Protein AF-A0A661HLK0-F1 (afdb_monomer)

Secondary structure (DSSP, 8-state):
-EEEE-TT--HHHHHHHHHHHHHTT----EEEE-

Mean predicted aligned error: 2.44 Å

Sequence (34 aa):
IYIRADKELKYKHVMYLLKSVKSAGFEKVSLLTQ

Structure (mmCIF, N/CA/C/O backbone):
data_AF-A0A661HLK0-F1
#
_entry.id   AF-A0A661HLK0-F1
#
loop_
_atom_site.group_PDB
_atom_site.id
_atom_site.type_symbol
_atom_site.label_atom_id
_atom_site.label_alt_id
_atom_site.label_comp_id
_atom_site.label_asym_id
_atom_site.label_entity_id
_atom_site.label_seq_id
_atom_site.pdbx_PDB_ins_code
_atom_site.Cartn_x
_atom_site.Cartn_y
_atom_site.Cartn_z
_atom_site.occupancy
_atom_site.B_iso_or_equiv
_atom_site.auth_seq_id
_atom_site.auth_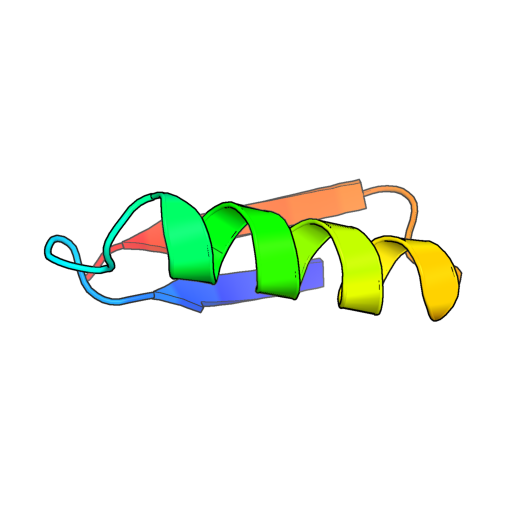comp_id
_atom_site.auth_asym_id
_atom_site.auth_atom_id
_atom_site.pdbx_PDB_model_num
ATOM 1 N N . ILE A 1 1 ? 2.267 2.671 -8.797 1.00 90.38 1 ILE A N 1
ATOM 2 C CA . ILE A 1 1 ? 0.846 2.261 -8.903 1.00 90.38 1 ILE A CA 1
ATOM 3 C C . ILE A 1 1 ? 0.047 2.792 -7.723 1.00 90.38 1 ILE A C 1
ATOM 5 O O . ILE A 1 1 ? 0.618 2.971 -6.650 1.00 90.38 1 ILE A O 1
ATOM 9 N N . TYR A 1 2 ? -1.246 3.041 -7.925 1.00 92.69 2 TYR A N 1
ATOM 10 C CA . TYR A 1 2 ? -2.153 3.500 -6.873 1.00 92.69 2 TYR A CA 1
ATOM 11 C C . TYR A 1 2 ? -3.088 2.370 -6.468 1.00 92.69 2 TYR A C 1
ATOM 13 O O . TYR A 1 2 ? -3.678 1.721 -7.329 1.00 92.69 2 TYR A O 1
ATOM 21 N N . ILE A 1 3 ? -3.216 2.144 -5.165 1.00 91.62 3 ILE A N 1
ATOM 22 C CA . ILE A 1 3 ? -4.070 1.107 -4.596 1.00 91.62 3 ILE A CA 1
ATOM 23 C C . ILE A 1 3 ? -5.098 1.804 -3.722 1.00 91.62 3 ILE A C 1
ATOM 25 O O . ILE A 1 3 ? -4.741 2.465 -2.748 1.00 91.62 3 ILE A O 1
ATOM 29 N N . ARG A 1 4 ? -6.374 1.679 -4.088 1.00 93.62 4 ARG A N 1
ATOM 30 C CA . ARG A 1 4 ? -7.465 2.155 -3.241 1.00 93.62 4 ARG A CA 1
ATOM 31 C C . ARG A 1 4 ? -7.689 1.145 -2.129 1.00 93.62 4 ARG A C 1
ATOM 33 O O . ARG A 1 4 ? -7.792 -0.050 -2.400 1.00 93.62 4 ARG A O 1
ATOM 40 N N . ALA A 1 5 ? -7.723 1.626 -0.899 1.00 92.12 5 ALA A N 1
ATOM 41 C CA . ALA A 1 5 ? -7.871 0.799 0.284 1.00 92.12 5 ALA A CA 1
ATOM 42 C C . ALA A 1 5 ? -8.898 1.412 1.230 1.00 92.12 5 ALA A C 1
ATOM 44 O O . ALA A 1 5 ? -9.074 2.624 1.269 1.00 92.12 5 ALA A O 1
ATOM 45 N N . ASP A 1 6 ? -9.557 0.565 2.005 1.00 94.19 6 ASP A N 1
ATOM 46 C CA . ASP A 1 6 ? -10.422 1.017 3.088 1.00 94.19 6 ASP A CA 1
ATOM 47 C C . ASP A 1 6 ? -9.584 1.597 4.247 1.00 94.19 6 ASP A C 1
ATOM 49 O O . ASP A 1 6 ? -8.449 1.163 4.477 1.00 94.19 6 ASP A O 1
ATOM 53 N N . LYS A 1 7 ? -10.129 2.570 4.989 1.00 92.00 7 LYS A N 1
ATOM 54 C CA . LYS A 1 7 ? -9.475 3.164 6.171 1.00 92.00 7 LYS A CA 1
ATOM 55 C C . LYS A 1 7 ? -9.273 2.160 7.305 1.00 92.00 7 LYS A C 1
ATOM 57 O O . LYS A 1 7 ? -8.310 2.282 8.057 1.00 92.00 7 LYS A O 1
ATOM 62 N N . GLU A 1 8 ? -10.140 1.160 7.409 1.00 95.38 8 GLU A N 1
ATOM 63 C CA . GLU A 1 8 ? -10.088 0.108 8.424 1.00 95.38 8 GLU A CA 1
ATOM 64 C C . GLU A 1 8 ? -9.257 -1.105 7.977 1.00 95.38 8 GLU A C 1
ATOM 66 O O . GLU A 1 8 ? -9.222 -2.143 8.653 1.00 95.38 8 GLU A O 1
ATOM 71 N N . LEU A 1 9 ? -8.549 -1.002 6.843 1.00 94.12 9 LEU A N 1
ATOM 72 C CA . LEU A 1 9 ? -7.696 -2.077 6.356 1.00 94.12 9 LEU A CA 1
ATOM 73 C C . LEU A 1 9 ? -6.615 -2.408 7.392 1.00 94.12 9 LEU A C 1
ATOM 75 O O . LEU A 1 9 ? -5.674 -1.651 7.634 1.00 94.12 9 LEU A O 1
ATOM 79 N N . LYS A 1 10 ? -6.730 -3.600 7.986 1.00 96.44 10 LYS A N 1
ATOM 80 C CA . LYS A 1 10 ? -5.819 -4.030 9.051 1.00 96.44 10 LYS A CA 1
ATOM 81 C C . LYS A 1 10 ? -4.380 -4.060 8.550 1.00 96.44 10 LYS A C 1
ATOM 83 O O .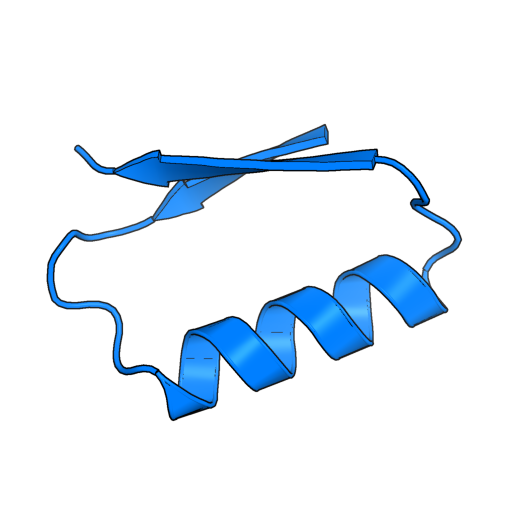 LYS A 1 10 ? -4.094 -4.587 7.473 1.00 96.44 10 LYS A O 1
ATOM 88 N N . TYR A 1 11 ? -3.459 -3.633 9.409 1.00 94.50 11 TYR A N 1
ATOM 89 C CA . TYR A 1 11 ? -2.024 -3.578 9.127 1.00 94.50 11 TYR A CA 1
ATOM 90 C C . TYR A 1 11 ? -1.457 -4.867 8.506 1.00 94.50 11 TYR A C 1
ATOM 92 O O . TYR A 1 11 ? -0.713 -4.812 7.529 1.00 94.50 11 TYR A O 1
ATOM 100 N N . LYS A 1 12 ? -1.872 -6.047 8.999 1.00 97.31 12 LYS A N 1
ATOM 101 C CA . LYS A 1 12 ? -1.428 -7.343 8.449 1.00 97.31 12 LYS A CA 1
ATOM 102 C C . LYS A 1 12 ? -1.725 -7.490 6.952 1.00 97.31 12 LYS A C 1
ATOM 104 O O . LYS A 1 12 ? -0.925 -8.058 6.213 1.00 97.31 12 LYS A O 1
ATOM 109 N N . HIS A 1 13 ? -2.866 -6.967 6.506 1.00 95.94 13 HIS A N 1
ATOM 110 C CA . HIS A 1 13 ? -3.269 -7.017 5.109 1.00 95.94 13 HIS A CA 1
ATOM 111 C C . HIS A 1 13 ? -2.489 -5.999 4.286 1.00 95.94 13 HIS A C 1
ATOM 113 O O . HIS A 1 13 ? -2.049 -6.349 3.198 1.00 95.94 13 HIS A O 1
ATOM 119 N N . VAL A 1 14 ? -2.215 -4.806 4.829 1.00 94.69 14 VAL A N 1
ATOM 120 C CA . VAL A 1 14 ? -1.324 -3.821 4.190 1.00 94.69 14 VAL A CA 1
ATOM 121 C C . VAL A 1 14 ? 0.053 -4.435 3.926 1.00 94.69 14 VAL A C 1
ATOM 123 O O . VAL A 1 14 ? 0.550 -4.365 2.805 1.00 94.69 14 VAL A O 1
ATOM 126 N N . MET A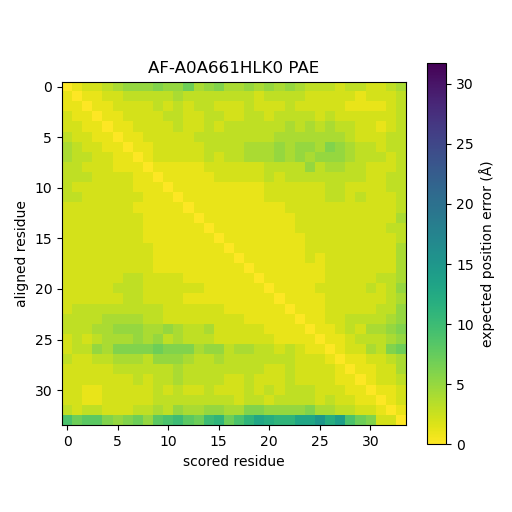 1 15 ? 0.644 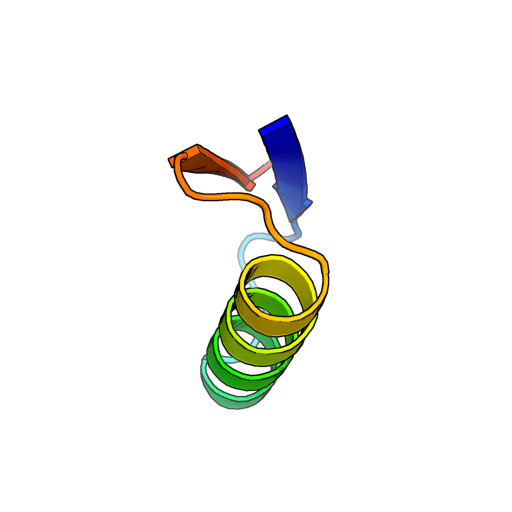-5.104 4.920 1.00 96.00 15 MET A N 1
ATOM 127 C CA . MET A 1 15 ? 1.960 -5.742 4.774 1.00 96.00 15 MET A CA 1
ATOM 128 C C . MET A 1 15 ? 1.963 -6.853 3.726 1.00 96.00 15 MET A C 1
ATOM 130 O O . MET A 1 15 ? 2.882 -6.930 2.909 1.00 96.00 15 MET A O 1
ATOM 134 N N . TYR A 1 16 ? 0.923 -7.691 3.716 1.00 96.56 16 TYR A N 1
ATOM 135 C CA . TYR A 1 16 ? 0.763 -8.719 2.692 1.00 96.56 16 TYR A CA 1
ATOM 136 C C . TYR A 1 16 ? 0.693 -8.104 1.287 1.00 96.56 16 TYR A C 1
ATOM 138 O O . TYR A 1 16 ? 1.396 -8.547 0.381 1.00 96.56 16 TYR A O 1
ATOM 146 N N . LEU A 1 17 ? -0.097 -7.041 1.125 1.00 94.19 17 LEU A N 1
ATOM 147 C CA . LEU A 1 17 ? -0.278 -6.343 -0.144 1.00 94.19 17 LEU A CA 1
ATOM 148 C C . LEU A 1 17 ? 1.046 -5.746 -0.639 1.00 94.19 17 LEU A C 1
ATOM 150 O O . LEU A 1 17 ? 1.456 -6.020 -1.762 1.00 94.19 17 LEU A O 1
ATOM 154 N N . LEU A 1 18 ? 1.766 -5.012 0.215 1.00 93.75 18 LEU A N 1
ATOM 155 C CA . LEU A 1 18 ? 3.062 -4.425 -0.139 1.00 93.75 18 LEU A CA 1
ATOM 156 C C . LEU A 1 18 ? 4.097 -5.486 -0.537 1.00 93.75 18 LEU A C 1
ATOM 158 O O .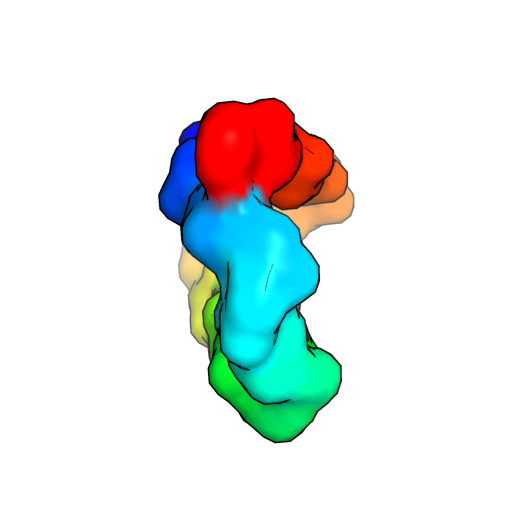 LEU A 1 18 ? 4.842 -5.280 -1.495 1.00 93.75 18 LEU A O 1
ATOM 162 N N . LYS A 1 19 ? 4.124 -6.637 0.149 1.00 95.75 19 LYS A N 1
ATOM 163 C CA . LYS A 1 19 ? 5.011 -7.754 -0.206 1.00 95.75 19 LYS A CA 1
ATOM 164 C C . LYS A 1 19 ? 4.689 -8.297 -1.597 1.00 95.75 19 LYS A C 1
ATOM 166 O O . LYS A 1 19 ? 5.593 -8.436 -2.414 1.00 95.75 19 LYS A O 1
ATOM 171 N N . SER A 1 20 ? 3.415 -8.558 -1.872 1.00 95.38 20 SER A N 1
ATOM 172 C CA . SER A 1 20 ? 2.962 -9.083 -3.163 1.00 95.38 20 SER A CA 1
ATOM 173 C C . SER A 1 20 ? 3.261 -8.120 -4.310 1.00 95.38 20 SER A C 1
ATOM 175 O O . SER A 1 20 ? 3.750 -8.529 -5.359 1.00 95.38 20 SER A O 1
ATOM 177 N N . VAL A 1 21 ? 3.037 -6.825 -4.091 1.00 94.88 21 VAL A N 1
ATOM 178 C CA . VAL A 1 21 ? 3.266 -5.781 -5.095 1.00 94.88 21 VAL A CA 1
ATOM 179 C C . VAL A 1 21 ? 4.761 -5.603 -5.380 1.00 94.88 21 VAL A C 1
ATOM 181 O O . VAL A 1 21 ? 5.154 -5.484 -6.540 1.00 94.88 21 VAL A O 1
ATOM 184 N N . LYS A 1 22 ? 5.612 -5.677 -4.349 1.00 93.88 22 LYS A N 1
ATOM 185 C CA . LYS A 1 22 ? 7.070 -5.676 -4.518 1.00 93.88 22 LYS A CA 1
ATOM 186 C C . LYS A 1 22 ? 7.552 -6.904 -5.295 1.00 93.88 22 LYS A C 1
ATOM 188 O O . LYS A 1 22 ? 8.362 -6.761 -6.204 1.00 93.88 22 LYS A O 1
ATOM 193 N N . SER A 1 23 ? 7.039 -8.096 -4.979 1.00 96.44 23 SER A N 1
ATOM 194 C CA . SER A 1 23 ? 7.382 -9.330 -5.704 1.00 96.44 23 SER A CA 1
ATOM 195 C C . SER A 1 23 ? 6.944 -9.308 -7.169 1.00 96.44 23 SER A C 1
ATOM 197 O O . SER A 1 23 ? 7.567 -9.960 -7.998 1.00 96.44 23 SER A O 1
ATOM 199 N N . ALA A 1 24 ? 5.904 -8.541 -7.498 1.00 95.19 24 ALA A N 1
ATOM 200 C CA . ALA A 1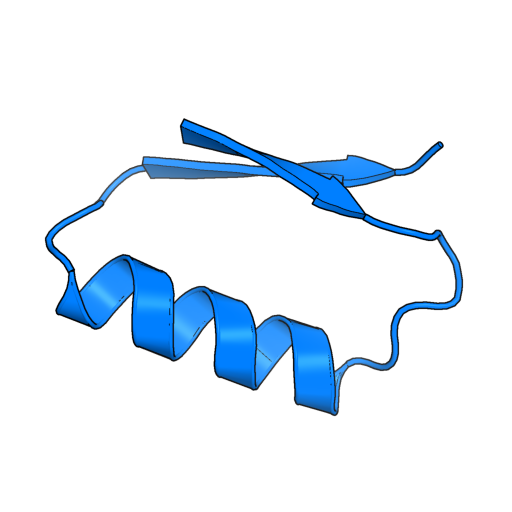 24 ? 5.463 -8.311 -8.871 1.00 95.19 24 ALA A CA 1
ATOM 201 C C . ALA A 1 24 ? 6.315 -7.267 -9.631 1.00 95.19 24 ALA A C 1
ATOM 203 O O . ALA A 1 24 ? 6.007 -6.960 -10.779 1.00 95.19 24 ALA A O 1
ATOM 204 N N . GLY A 1 25 ? 7.373 -6.720 -9.016 1.00 95.88 25 GLY A N 1
ATOM 205 C CA . GLY A 1 25 ? 8.318 -5.799 -9.658 1.00 95.88 25 GLY A CA 1
ATOM 206 C C . GLY A 1 25 ? 7.938 -4.318 -9.575 1.00 95.88 25 GLY A C 1
ATOM 207 O O . GLY A 1 25 ? 8.584 -3.483 -10.202 1.00 95.88 25 GLY A O 1
ATOM 208 N N . PHE A 1 26 ? 6.912 -3.952 -8.802 1.00 94.56 26 PHE A N 1
ATOM 209 C CA . PHE A 1 26 ? 6.549 -2.547 -8.624 1.00 94.56 26 PHE A CA 1
ATOM 210 C C . PHE A 1 26 ? 7.377 -1.901 -7.510 1.00 94.56 26 PHE A C 1
ATOM 212 O O . PHE A 1 26 ? 7.250 -2.246 -6.336 1.00 94.56 26 PHE A O 1
ATOM 219 N N . GLU A 1 27 ? 8.178 -0.900 -7.873 1.00 89.81 27 GLU A N 1
ATOM 220 C CA . GLU A 1 27 ? 9.046 -0.189 -6.925 1.00 89.81 27 GLU A CA 1
ATOM 221 C C . GLU A 1 27 ? 8.357 0.990 -6.223 1.00 89.81 27 GLU A C 1
ATOM 223 O O . GLU A 1 27 ? 8.695 1.329 -5.091 1.00 89.81 27 GLU A O 1
ATOM 228 N N . LYS A 1 28 ? 7.373 1.623 -6.877 1.00 92.19 28 LYS A N 1
ATOM 229 C CA . LYS A 1 28 ? 6.653 2.792 -6.346 1.00 92.19 28 LYS A CA 1
ATOM 230 C C . LYS A 1 28 ? 5.1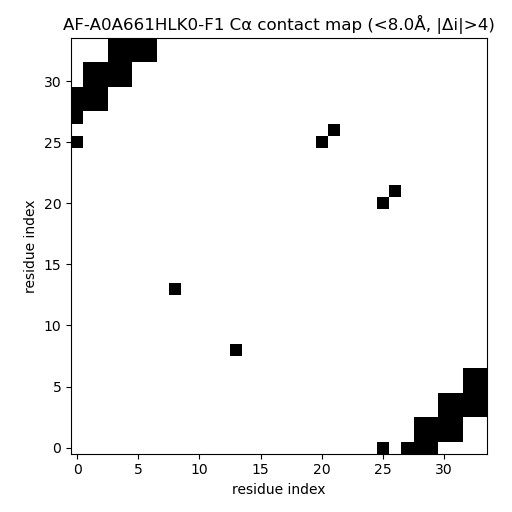62 2.504 -6.219 1.00 92.19 28 LYS A C 1
ATOM 232 O O . LYS A 1 28 ? 4.468 2.292 -7.219 1.00 92.19 28 LYS A O 1
ATOM 237 N N . VAL A 1 29 ? 4.660 2.536 -4.986 1.00 92.81 29 VAL A N 1
ATOM 238 C CA . VAL A 1 29 ? 3.266 2.236 -4.626 1.00 92.81 29 VAL A CA 1
ATOM 239 C C . VAL A 1 29 ? 2.728 3.325 -3.709 1.00 92.81 29 VAL A C 1
ATOM 241 O O . VAL A 1 29 ? 3.417 3.761 -2.792 1.00 92.81 29 VAL A O 1
ATOM 244 N N . SER A 1 30 ? 1.481 3.730 -3.930 1.00 93.25 30 SER A N 1
ATOM 245 C CA . SER A 1 30 ? 0.757 4.639 -3.044 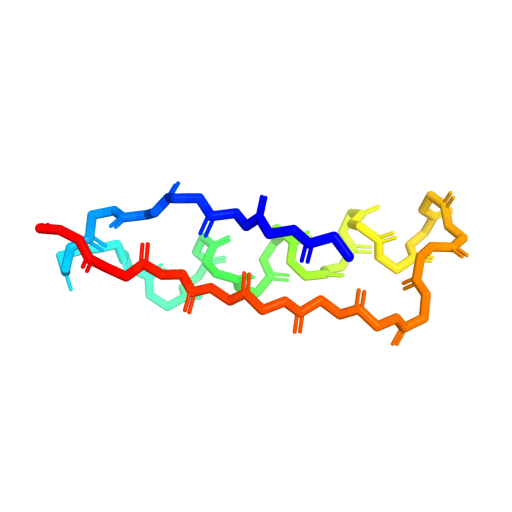1.00 93.25 30 SER A CA 1
ATOM 246 C C . SER A 1 30 ? -0.584 4.021 -2.670 1.00 93.25 30 SER A C 1
ATOM 248 O O . SER A 1 30 ? -1.338 3.608 -3.552 1.00 93.25 30 SER A O 1
ATOM 250 N N . LEU A 1 31 ? -0.880 3.962 -1.371 1.00 92.25 31 LEU A N 1
ATOM 251 C CA . LEU A 1 31 ? -2.219 3.637 -0.890 1.00 92.25 31 LEU A CA 1
ATOM 252 C C . LEU A 1 31 ? -3.036 4.921 -0.770 1.00 92.25 31 LEU A C 1
ATOM 254 O O . LEU A 1 31 ? -2.574 5.903 -0.194 1.00 92.25 31 LEU A O 1
ATOM 258 N N . LEU A 1 32 ? -4.249 4.888 -1.309 1.00 94.06 32 LEU A N 1
ATOM 259 C CA . LEU A 1 32 ? -5.230 5.957 -1.198 1.00 94.06 32 LEU A CA 1
ATOM 260 C C . LEU A 1 32 ? -6.426 5.418 -0.422 1.00 94.06 32 LEU A C 1
ATOM 262 O O . LEU A 1 32 ? -7.071 4.47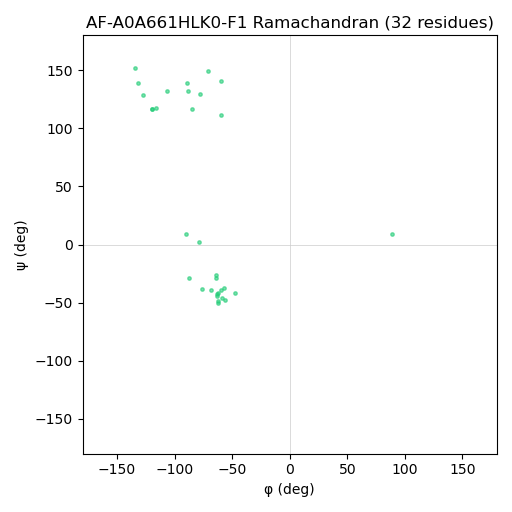2 -0.877 1.00 94.06 32 LEU A O 1
ATOM 266 N N . THR A 1 33 ? -6.704 6.003 0.739 1.00 93.00 33 THR A N 1
ATOM 267 C CA . THR A 1 33 ? -7.872 5.634 1.537 1.00 93.00 33 THR A CA 1
ATOM 268 C C . THR A 1 33 ? -9.090 6.459 1.136 1.00 93.00 33 THR A C 1
ATOM 270 O O . THR A 1 33 ? -8.966 7.657 0.869 1.00 93.00 33 THR A O 1
ATOM 273 N N . GLN A 1 34 ? -10.262 5.824 1.058 1.00 76.31 34 GLN A N 1
ATOM 274 C CA . GLN A 1 34 ? -11.554 6.491 0.841 1.00 76.31 34 GLN A CA 1
ATOM 275 C C . GLN A 1 34 ? -12.475 6.207 2.024 1.00 76.31 34 GLN A C 1
ATOM 277 O O . GLN A 1 34 ? -12.369 5.100 2.584 1.00 76.31 34 GLN A O 1
#

Radius of gyration: 9.51 Å; Cα contacts (8 Å, |Δi|>4): 27; chains: 1; bounding box: 21×16×19 Å

Nearest PDB structures (foldseek):
  6wwd-assembly1_D  TM=6.975E-01  e=5.290E-01  Mycobacteroides abscessus ATCC 19977
  6rm3-assembly1_LCC  TM=6.672E-01  e=1.698E+00  Vairimorpha necatrix

Solvent-accessible surface area (backbone atoms only — not comparable to full-atom values): 2152 Å² total; per-residue (Å²): 89,82,42,81,40,59,77,82,62,51,66,72,56,54,54,52,50,54,51,54,44,45,75,72,70,51,89,57,77,44,81,43,70,105

Foldseek 3Di:
DEAEDEPPPDPVVVVVVVVVCVVVVDPDYDYDYD

pLDDT: mean 93.56, std 3.48, range [76.31, 97.31]